Protein AF-A0A945XCT1-F1 (afdb_monomer_lite)

Structure (mmCIF, N/CA/C/O backbone):
data_AF-A0A945XCT1-F1
#
_entry.id   AF-A0A945XCT1-F1
#
loop_
_atom_site.group_PDB
_atom_site.id
_atom_site.type_symbol
_atom_site.label_atom_id
_atom_site.label_alt_id
_atom_site.label_comp_id
_atom_site.label_asym_id
_atom_site.label_entity_id
_atom_site.label_seq_id
_atom_site.pdbx_PDB_ins_code
_atom_site.Cartn_x
_atom_site.Cartn_y
_atom_site.Cartn_z
_atom_site.occupancy
_atom_site.B_iso_or_equiv
_atom_site.auth_seq_id
_atom_site.auth_comp_id
_atom_site.auth_asym_id
_atom_site.auth_atom_id
_atom_site.pdbx_PDB_model_num
ATOM 1 N N . MET A 1 1 ? 2.298 -5.948 -19.324 1.00 61.41 1 MET A N 1
ATOM 2 C CA . MET A 1 1 ? 0.971 -5.453 -18.885 1.00 61.41 1 MET A CA 1
ATOM 3 C C . MET A 1 1 ? 0.694 -5.706 -17.402 1.00 61.41 1 MET A C 1
ATOM 5 O O . MET A 1 1 ? 0.351 -4.755 -16.716 1.00 61.41 1 MET A O 1
ATOM 9 N N . ILE A 1 2 ? 0.936 -6.912 -16.868 1.00 74.81 2 ILE A N 1
ATOM 10 C CA . ILE A 1 2 ? 0.732 -7.236 -15.434 1.00 74.81 2 ILE A CA 1
ATOM 11 C C . ILE A 1 2 ? 1.455 -6.281 -14.464 1.00 74.81 2 ILE A C 1
ATOM 13 O O . ILE A 1 2 ? 0.873 -5.882 -13.463 1.00 74.81 2 ILE A O 1
ATOM 17 N N . ARG A 1 3 ? 2.687 -5.850 -14.775 1.00 72.56 3 ARG A N 1
ATOM 18 C CA . ARG A 1 3 ? 3.457 -4.924 -13.918 1.00 72.56 3 ARG A CA 1
ATOM 19 C C . ARG A 1 3 ? 2.718 -3.611 -13.634 1.00 72.56 3 ARG A C 1
ATOM 21 O O . ARG A 1 3 ? 2.715 -3.160 -12.500 1.00 72.56 3 ARG A O 1
ATOM 28 N N . LEU A 1 4 ? 2.050 -3.040 -14.636 1.00 73.81 4 LEU A N 1
ATOM 29 C CA . LEU A 1 4 ? 1.295 -1.790 -14.498 1.00 73.81 4 LEU A CA 1
ATOM 30 C C . LEU A 1 4 ? 0.067 -1.978 -13.599 1.00 73.81 4 LEU A C 1
ATOM 32 O O . LEU A 1 4 ? -0.167 -1.171 -12.713 1.00 73.81 4 LEU A O 1
ATOM 36 N N . LEU A 1 5 ? -0.642 -3.096 -13.768 1.00 76.00 5 LEU A N 1
ATOM 37 C CA . LEU A 1 5 ? -1.764 -3.488 -12.911 1.00 76.00 5 LEU A CA 1
ATOM 38 C C . LEU A 1 5 ? -1.339 -3.665 -11.447 1.00 76.00 5 LEU A C 1
ATOM 40 O O . LEU A 1 5 ? -2.032 -3.206 -10.543 1.00 76.00 5 LEU A O 1
ATOM 44 N N . LEU A 1 6 ? -0.186 -4.291 -11.202 1.00 80.88 6 LEU A N 1
ATOM 45 C CA . LEU A 1 6 ? 0.358 -4.445 -9.850 1.00 80.88 6 LEU A CA 1
ATOM 46 C C . LEU A 1 6 ? 0.719 -3.086 -9.235 1.00 80.88 6 LEU A C 1
ATOM 48 O O . LEU A 1 6 ? 0.390 -2.836 -8.079 1.00 80.88 6 LEU A O 1
ATOM 52 N N . LEU A 1 7 ? 1.320 -2.191 -10.023 1.00 82.81 7 LEU A N 1
ATOM 53 C CA . LEU A 1 7 ? 1.688 -0.837 -9.599 1.00 82.81 7 LEU A CA 1
ATOM 54 C C . LEU A 1 7 ? 0.485 0.075 -9.343 1.00 82.81 7 LEU A C 1
ATOM 56 O O . LEU A 1 7 ? 0.651 1.099 -8.694 1.00 82.81 7 LEU A O 1
ATOM 60 N N . THR A 1 8 ? -0.711 -0.273 -9.820 1.00 78.25 8 THR A N 1
ATOM 61 C CA . THR A 1 8 ? -1.924 0.516 -9.570 1.00 78.25 8 THR A CA 1
ATOM 62 C C . THR A 1 8 ? -2.826 -0.093 -8.507 1.00 78.25 8 THR A C 1
ATOM 64 O O . THR A 1 8 ? -3.317 0.613 -7.632 1.00 78.25 8 THR A O 1
ATOM 67 N N . VAL A 1 9 ? -3.032 -1.410 -8.541 1.00 84.81 9 VAL A N 1
ATOM 68 C CA . VAL A 1 9 ? -3.995 -2.096 -7.668 1.00 84.81 9 VAL A CA 1
ATOM 69 C C . VAL A 1 9 ? -3.444 -2.295 -6.258 1.00 84.81 9 VAL A C 1
ATOM 71 O O . VAL A 1 9 ? -4.155 -2.048 -5.285 1.00 84.81 9 VAL A O 1
ATOM 74 N N . ILE A 1 10 ? -2.176 -2.699 -6.124 1.00 87.06 10 ILE A N 1
ATOM 75 C CA . ILE A 1 10 ? -1.562 -2.939 -4.810 1.00 87.06 10 ILE A CA 1
ATOM 76 C C . ILE A 1 10 ? -1.532 -1.662 -3.953 1.00 87.06 10 ILE A C 1
ATOM 78 O O . ILE A 1 10 ? -2.001 -1.721 -2.815 1.00 87.06 10 ILE A O 1
ATOM 82 N N . PRO A 1 11 ? -1.057 -0.503 -4.448 1.00 87.06 11 PRO A N 1
ATOM 83 C CA . PRO A 1 11 ? -1.041 0.712 -3.639 1.00 87.06 11 PRO A CA 1
ATOM 84 C C . PRO A 1 11 ? -2.439 1.246 -3.316 1.00 87.06 11 PRO A C 1
ATOM 86 O O . PRO A 1 11 ? -2.611 1.887 -2.283 1.00 87.06 11 PRO A O 1
ATOM 89 N N . LEU A 1 12 ? -3.447 0.951 -4.143 1.00 87.88 12 LEU A N 1
ATOM 90 C CA . LEU A 1 12 ? -4.830 1.328 -3.856 1.00 87.88 12 LEU A CA 1
ATOM 91 C C . LEU A 1 12 ? -5.438 0.480 -2.727 1.00 87.88 12 LEU A C 1
ATOM 93 O O . LEU A 1 12 ? -6.199 0.998 -1.913 1.00 87.88 12 LEU A O 1
ATOM 97 N N . LEU A 1 13 ? -5.094 -0.811 -2.658 1.00 87.38 13 LEU A N 1
ATOM 98 C CA . LEU A 1 13 ? -5.612 -1.747 -1.654 1.00 87.38 13 LEU A CA 1
ATOM 99 C C . LEU A 1 13 ? -4.820 -1.735 -0.341 1.00 87.38 13 LEU A C 1
ATOM 101 O O . LEU A 1 13 ? -5.407 -1.932 0.723 1.00 87.38 13 LEU A O 1
ATOM 105 N N . LEU A 1 14 ? -3.511 -1.479 -0.390 1.00 90.44 14 LEU A N 1
ATOM 106 C CA . LEU A 1 14 ? -2.618 -1.500 0.775 1.00 90.44 14 LEU A CA 1
ATOM 107 C C . LEU A 1 14 ? -3.127 -0.678 1.975 1.00 90.44 14 LEU A C 1
ATOM 109 O O . LEU A 1 14 ? -3.128 -1.211 3.084 1.00 90.44 14 LEU A O 1
ATOM 113 N N . PRO A 1 15 ? -3.612 0.568 1.806 1.00 89.31 15 PRO A N 1
ATOM 114 C CA . PRO A 1 15 ? -4.130 1.364 2.918 1.00 89.31 15 PRO A CA 1
ATOM 115 C C . PRO A 1 15 ? -5.351 0.727 3.580 1.00 89.31 15 PRO A C 1
ATOM 117 O O . PRO A 1 15 ? -5.492 0.786 4.799 1.00 89.31 15 PRO A O 1
ATOM 120 N N . PHE A 1 16 ? -6.224 0.090 2.794 1.00 88.56 16 PHE A N 1
ATOM 121 C CA . PHE A 1 16 ? -7.405 -0.596 3.315 1.00 88.56 16 PHE A CA 1
ATOM 122 C C . PHE A 1 16 ? -7.031 -1.852 4.085 1.00 88.56 16 PHE A C 1
ATOM 124 O O . PHE A 1 16 ? -7.549 -2.066 5.177 1.00 88.56 16 PHE A O 1
ATOM 131 N N . VAL A 1 17 ? -6.112 -2.652 3.540 1.00 88.81 17 VAL A N 1
ATOM 132 C CA . VAL A 1 17 ? -5.603 -3.852 4.210 1.00 88.81 17 VAL A CA 1
ATOM 133 C C . VAL A 1 17 ? -4.891 -3.467 5.507 1.00 88.81 17 VAL A C 1
ATOM 135 O O . VAL A 1 17 ? -5.192 -4.032 6.554 1.00 88.81 17 VAL A O 1
ATOM 138 N N . GLY A 1 18 ? -4.018 -2.457 5.475 1.00 89.69 18 GLY A N 1
ATOM 139 C CA . GLY A 1 18 ? -3.316 -1.961 6.659 1.00 89.69 18 GLY A CA 1
ATOM 140 C C . GLY A 1 18 ? -4.268 -1.428 7.729 1.00 89.69 18 GLY A C 1
ATOM 141 O O . GLY A 1 18 ? -4.138 -1.783 8.898 1.00 89.69 18 GLY A O 1
ATOM 142 N N . TRP A 1 19 ? -5.274 -0.640 7.336 1.00 88.38 19 TRP A N 1
ATOM 143 C CA . TRP A 1 19 ? -6.311 -0.174 8.257 1.00 88.38 19 TRP A CA 1
ATOM 144 C C . TRP A 1 19 ? -7.113 -1.332 8.858 1.00 88.38 19 TRP A C 1
ATOM 146 O O . TRP A 1 19 ? -7.368 -1.339 10.060 1.00 88.38 19 TRP A O 1
ATOM 156 N N . PHE A 1 20 ? -7.496 -2.316 8.042 1.00 84.81 20 PHE A N 1
ATOM 157 C CA . PHE A 1 20 ? -8.268 -3.470 8.492 1.00 84.81 20 PHE A CA 1
ATOM 158 C C . PHE A 1 20 ? -7.487 -4.301 9.511 1.00 84.81 20 PHE A C 1
ATOM 160 O O . PHE A 1 20 ? -7.996 -4.558 10.599 1.00 84.81 20 PHE A O 1
ATOM 167 N N . VAL A 1 21 ? -6.236 -4.650 9.197 1.00 87.25 21 VAL A N 1
ATOM 168 C CA . VAL A 1 21 ? -5.345 -5.375 10.113 1.00 87.25 21 VAL A CA 1
ATOM 169 C C . VAL A 1 21 ? -5.178 -4.582 11.407 1.00 87.25 21 VAL A C 1
ATOM 171 O O . VAL A 1 21 ? -5.427 -5.112 12.484 1.00 87.25 21 VAL A O 1
ATOM 174 N N . TRP A 1 22 ? -4.862 -3.287 11.319 1.00 85.75 22 TRP A N 1
ATOM 175 C CA . TRP A 1 22 ? -4.744 -2.440 12.505 1.00 85.75 22 TRP A CA 1
ATOM 176 C C . TRP A 1 22 ? -6.008 -2.472 13.370 1.00 85.75 22 TRP A C 1
ATOM 178 O O . TRP A 1 22 ? -5.920 -2.592 14.585 1.00 85.75 22 TRP A O 1
ATOM 188 N N . ARG A 1 23 ? -7.199 -2.408 12.771 1.00 82.31 23 ARG A N 1
ATOM 189 C CA . ARG A 1 23 ? -8.461 -2.388 13.524 1.00 82.31 23 ARG A CA 1
ATOM 190 C C . ARG A 1 23 ? -8.838 -3.721 14.141 1.00 82.31 23 ARG A C 1
ATOM 192 O O . ARG A 1 23 ? -9.338 -3.721 15.260 1.00 82.31 23 ARG A O 1
ATOM 199 N N . VAL A 1 24 ? -8.590 -4.826 13.446 1.00 77.94 24 VAL A N 1
ATOM 200 C CA . VAL A 1 24 ? -8.837 -6.169 13.983 1.00 77.94 24 VAL A CA 1
ATOM 201 C C . VAL A 1 24 ? -7.941 -6.434 15.192 1.00 77.94 24 VAL A C 1
ATOM 203 O O . VAL A 1 24 ? -8.417 -6.959 16.191 1.00 77.94 24 VAL A O 1
ATOM 206 N N . PHE A 1 25 ? -6.671 -6.026 15.134 1.00 79.81 25 PHE A N 1
ATOM 207 C CA . PHE A 1 25 ? -5.705 -6.321 16.195 1.00 79.81 25 PHE A CA 1
ATOM 208 C C . PHE A 1 25 ? -5.593 -5.240 17.284 1.00 79.81 25 PHE A C 1
ATOM 210 O O . PHE A 1 25 ? -5.062 -5.524 18.353 1.00 79.81 25 PHE A O 1
ATOM 217 N N . ALA A 1 26 ? -6.104 -4.023 17.065 1.00 75.56 26 ALA A N 1
ATOM 218 C CA . ALA A 1 26 ? -6.142 -2.975 18.094 1.00 75.56 26 ALA A CA 1
ATOM 219 C C . ALA A 1 26 ? -7.371 -3.060 19.019 1.00 75.56 26 ALA A C 1
ATOM 221 O O . ALA A 1 26 ? -7.400 -2.399 20.058 1.00 75.56 26 ALA A O 1
ATOM 222 N N . GLY A 1 27 ? -8.404 -3.826 18.653 1.00 67.81 27 GLY A N 1
ATOM 223 C CA . GLY A 1 27 ? -9.608 -3.977 19.467 1.00 67.81 27 GLY A CA 1
ATOM 224 C C . GLY A 1 27 ? -9.357 -4.866 20.682 1.00 67.81 27 GLY A C 1
ATOM 225 O O . GLY A 1 27 ? -9.310 -6.084 20.550 1.00 67.81 27 GLY A O 1
ATOM 226 N N . GLN A 1 28 ? -9.232 -4.276 21.872 1.00 66.12 28 GLN A N 1
ATOM 227 C CA . GLN A 1 28 ? -9.311 -5.039 23.119 1.00 66.12 28 GLN A CA 1
ATOM 228 C C . GLN A 1 28 ? -10.785 -5.266 23.495 1.00 66.12 28 GLN A C 1
ATOM 230 O O . GLN A 1 28 ? -11.581 -4.326 23.380 1.00 66.12 28 GLN A O 1
ATOM 235 N N . PRO A 1 29 ? -11.171 -6.480 23.932 1.00 67.44 29 PRO A N 1
ATOM 236 C CA . PRO A 1 29 ? -12.513 -6.728 24.443 1.00 67.44 29 PRO A CA 1
ATOM 237 C C . PRO A 1 29 ? -12.763 -5.832 25.658 1.00 67.44 29 PRO A C 1
ATOM 239 O O . PRO A 1 29 ? -11.920 -5.728 26.552 1.00 67.44 29 PRO A O 1
ATOM 242 N N . LYS A 1 30 ? -13.911 -5.151 25.674 1.00 70.69 30 LYS A N 1
ATOM 243 C CA . LYS A 1 30 ? -14.325 -4.337 26.818 1.00 70.69 30 LYS A CA 1
ATOM 244 C C . LYS A 1 30 ? -15.180 -5.206 27.726 1.00 70.69 30 LYS A C 1
ATOM 246 O O . LYS A 1 30 ? -16.112 -5.854 27.260 1.00 70.69 30 LYS A O 1
ATOM 251 N N . ILE A 1 31 ? -14.853 -5.216 29.011 1.00 75.62 31 ILE A N 1
ATOM 252 C CA . ILE A 1 31 ? -15.692 -5.851 30.026 1.00 75.62 31 ILE A CA 1
ATOM 253 C C . ILE A 1 31 ? -16.767 -4.836 30.404 1.00 75.62 31 ILE A C 1
ATOM 255 O O . ILE A 1 31 ? -16.435 -3.698 30.746 1.00 75.62 31 ILE A O 1
ATOM 259 N N . ASP A 1 32 ? -18.035 -5.227 30.310 1.00 76.38 32 ASP A N 1
ATOM 260 C CA . ASP A 1 32 ? -19.135 -4.411 30.812 1.00 76.38 32 ASP A CA 1
ATOM 261 C C . ASP A 1 32 ? -19.053 -4.353 32.351 1.00 76.38 32 ASP A C 1
ATOM 263 O O . ASP A 1 32 ? -19.136 -5.393 33.010 1.00 76.38 32 ASP A O 1
ATOM 267 N N . PRO A 1 33 ? -18.883 -3.163 32.955 1.00 76.06 33 PRO A N 1
ATOM 268 C CA . PRO A 1 33 ? -18.769 -3.026 34.402 1.00 76.06 33 PRO A CA 1
ATOM 269 C C . PRO A 1 33 ? -20.056 -3.376 35.167 1.00 76.06 33 PRO A C 1
ATOM 271 O O . PRO A 1 33 ? -19.985 -3.546 36.382 1.00 76.06 33 PRO A O 1
ATOM 274 N N . GLN A 1 34 ? -21.218 -3.462 34.506 1.00 80.88 34 GLN A N 1
ATOM 275 C CA . GLN A 1 34 ? -22.489 -3.808 35.155 1.00 80.88 34 GLN A CA 1
ATOM 276 C C . GLN A 1 34 ? -22.791 -5.309 35.136 1.00 80.88 34 GLN A C 1
ATOM 278 O O . GLN A 1 34 ? -23.312 -5.834 36.118 1.00 80.88 34 GLN A O 1
ATOM 283 N N . THR A 1 35 ? -22.475 -5.999 34.039 1.00 80.12 35 THR A N 1
ATOM 284 C CA . THR A 1 35 ? -22.805 -7.424 33.847 1.00 80.12 35 THR A CA 1
ATOM 285 C C . THR A 1 35 ? -21.597 -8.348 33.986 1.00 80.12 35 THR A C 1
ATOM 287 O O . THR A 1 35 ? -21.764 -9.537 34.239 1.00 80.12 35 THR A O 1
ATOM 290 N N . GLY A 1 36 ? -20.376 -7.817 33.870 1.00 78.75 36 GLY A N 1
ATOM 291 C CA . GLY A 1 36 ? -19.146 -8.611 33.840 1.00 78.75 36 GLY A CA 1
ATOM 292 C C . GLY A 1 36 ? -18.924 -9.349 32.516 1.00 78.75 36 GLY A C 1
ATOM 293 O O . GLY A 1 36 ? -17.919 -10.047 32.372 1.00 78.75 36 GLY A O 1
ATOM 294 N N . ASP A 1 37 ? -19.823 -9.180 31.544 1.00 82.50 37 ASP A N 1
ATOM 295 C CA . ASP A 1 37 ? -19.740 -9.838 30.249 1.00 82.50 37 ASP A CA 1
ATOM 296 C C . ASP A 1 37 ? -18.720 -9.151 29.332 1.00 82.50 37 ASP A C 1
ATOM 298 O O . ASP A 1 37 ? -18.488 -7.938 29.383 1.00 82.50 37 ASP A O 1
ATOM 302 N N . GLN A 1 38 ? -18.095 -9.942 28.457 1.00 75.44 38 GLN A N 1
ATOM 303 C CA . GLN A 1 38 ? -17.236 -9.410 27.403 1.00 75.44 38 GLN A CA 1
ATOM 304 C C . GLN A 1 38 ? -18.097 -8.901 26.252 1.00 75.44 38 GLN A C 1
ATOM 306 O O . GLN A 1 38 ? -18.713 -9.680 25.524 1.00 75.44 38 GLN A O 1
ATOM 311 N N . VAL A 1 39 ? -18.087 -7.587 26.053 1.00 72.12 39 VAL A N 1
ATOM 312 C CA . VAL A 1 39 ? -18.726 -6.960 24.901 1.00 72.12 39 VAL A CA 1
ATOM 313 C C . VAL A 1 39 ? -17.705 -6.914 23.761 1.00 72.12 39 VAL A C 1
ATOM 315 O O . VAL A 1 39 ? -16.570 -6.456 23.965 1.00 72.12 39 VAL A O 1
ATOM 318 N N . PRO A 1 40 ? -18.062 -7.389 22.553 1.00 67.94 40 PRO A N 1
ATOM 319 C CA . PRO A 1 40 ? -17.176 -7.294 21.405 1.00 67.94 40 PRO A CA 1
ATOM 320 C C . PRO A 1 40 ? -16.817 -5.825 21.125 1.00 67.94 40 PRO A C 1
ATOM 322 O O . PRO A 1 40 ? -17.653 -4.935 21.304 1.00 67.94 40 PRO A O 1
ATOM 325 N N . PRO A 1 41 ? -15.575 -5.544 20.699 1.00 65.69 41 PRO A N 1
ATOM 326 C CA . PRO A 1 41 ? -15.160 -4.187 20.387 1.00 65.69 41 PRO A CA 1
ATOM 327 C C . PRO A 1 41 ? -15.995 -3.618 19.233 1.00 65.69 41 PRO A C 1
ATOM 329 O O . PRO A 1 41 ? -16.243 -4.288 18.231 1.00 65.69 41 PRO A O 1
ATOM 332 N N . ASP A 1 42 ? -16.407 -2.358 19.373 1.00 68.06 42 ASP A N 1
ATOM 333 C CA . ASP A 1 42 ? -17.190 -1.655 18.359 1.00 68.06 42 ASP A CA 1
ATOM 334 C C . ASP A 1 42 ? -16.320 -1.389 17.121 1.00 68.06 42 ASP A C 1
ATOM 336 O O . ASP A 1 42 ? -15.402 -0.558 17.128 1.00 68.06 42 ASP A O 1
ATOM 340 N N . PHE A 1 43 ? -16.577 -2.115 16.035 1.00 65.12 43 PHE A N 1
ATOM 341 C CA . PHE A 1 43 ? -15.851 -1.927 14.784 1.00 65.12 43 PHE A CA 1
ATOM 342 C C . PHE A 1 43 ? -16.375 -0.674 14.068 1.00 65.12 43 PHE A C 1
ATOM 344 O O . PHE A 1 43 ? -17.238 -0.760 13.192 1.00 65.12 43 PHE A O 1
ATOM 351 N N . GLU A 1 44 ? -15.861 0.519 14.411 1.00 70.88 44 GLU A N 1
ATOM 352 C CA . GLU A 1 44 ? -16.250 1.731 13.667 1.00 70.88 44 GLU A CA 1
ATOM 353 C C . GLU A 1 44 ? -15.886 1.581 12.181 1.00 70.88 44 GLU A C 1
ATOM 355 O O . GLU A 1 44 ? -14.865 0.981 11.816 1.00 70.88 44 GLU A O 1
ATOM 360 N N . LYS A 1 45 ? -16.726 2.168 11.324 1.00 75.75 45 LYS A N 1
ATOM 361 C CA . LYS A 1 45 ? -16.598 2.100 9.866 1.00 75.75 45 LYS A CA 1
ATOM 362 C C . LYS A 1 45 ? -15.265 2.680 9.389 1.00 75.75 45 LYS A C 1
ATOM 364 O O . LYS A 1 45 ? -14.785 3.694 9.890 1.00 75.75 45 LYS A O 1
ATOM 369 N N . ALA A 1 46 ? -14.718 2.070 8.338 1.00 77.44 46 ALA A N 1
ATOM 370 C CA . ALA A 1 46 ? -13.503 2.549 7.690 1.00 77.44 46 ALA A CA 1
ATOM 371 C C . ALA A 1 46 ? -13.623 4.017 7.244 1.00 77.44 46 ALA A C 1
ATOM 373 O O . ALA A 1 46 ? -14.628 4.368 6.614 1.00 77.44 46 ALA A O 1
ATOM 374 N N . PRO A 1 47 ? -12.598 4.866 7.468 1.00 85.31 47 PRO A N 1
ATOM 375 C CA . PRO A 1 47 ? -12.556 6.232 6.956 1.00 85.31 47 PRO A CA 1
ATOM 376 C C . PRO A 1 47 ? -12.227 6.219 5.454 1.00 85.31 47 PRO A C 1
ATOM 378 O O . PRO A 1 47 ? -11.155 6.646 5.023 1.00 85.31 47 PRO A O 1
ATOM 381 N N . ARG A 1 48 ? -13.164 5.702 4.647 1.00 84.06 48 ARG A N 1
ATOM 382 C CA . ARG A 1 48 ? -12.981 5.370 3.222 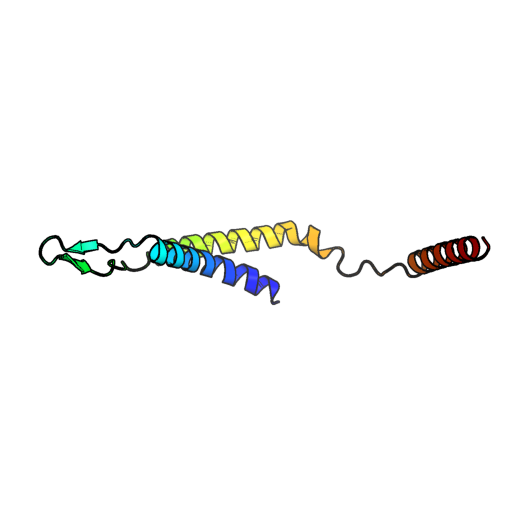1.00 84.06 48 ARG A CA 1
ATOM 383 C C . ARG A 1 48 ? -12.370 6.514 2.414 1.00 84.06 48 ARG A C 1
ATOM 385 O O . ARG A 1 48 ? -11.456 6.268 1.642 1.00 84.06 48 ARG A O 1
ATOM 392 N N . GLY A 1 49 ? -12.816 7.754 2.629 1.00 86.25 49 GLY A N 1
ATOM 393 C CA . GLY A 1 49 ? -12.294 8.921 1.908 1.00 86.25 49 GLY A CA 1
ATOM 394 C C . GLY A 1 49 ? -10.799 9.165 2.145 1.00 86.25 49 GLY A C 1
ATOM 395 O O . GLY A 1 49 ? -10.056 9.395 1.196 1.00 86.25 49 GLY A O 1
ATOM 396 N N . LYS A 1 50 ? -10.334 9.034 3.396 1.00 86.25 50 LYS A N 1
ATOM 397 C CA . LYS A 1 50 ? -8.909 9.184 3.733 1.00 86.25 50 LYS A CA 1
ATOM 398 C C . LYS A 1 50 ? -8.082 8.039 3.144 1.00 86.25 50 LYS A C 1
ATOM 400 O O . LYS A 1 50 ? -7.027 8.286 2.571 1.00 86.25 50 LYS A O 1
ATOM 405 N N . LEU A 1 51 ? -8.586 6.806 3.235 1.00 88.62 51 LEU A N 1
ATOM 406 C CA . LEU A 1 51 ? -7.912 5.620 2.694 1.00 88.62 51 LEU A CA 1
ATOM 407 C C . LEU A 1 51 ? -7.797 5.664 1.165 1.00 88.62 51 LEU A C 1
ATOM 409 O O . LEU A 1 51 ? -6.732 5.360 0.637 1.00 88.62 51 LEU A O 1
ATOM 413 N N . LEU A 1 52 ? -8.846 6.108 0.462 1.00 89.25 52 LEU A N 1
ATOM 414 C CA . LEU A 1 52 ? -8.806 6.318 -0.989 1.00 89.25 52 LEU A CA 1
ATOM 415 C C . LEU A 1 52 ? -7.801 7.401 -1.379 1.00 89.25 52 LEU A C 1
ATOM 417 O O . LEU A 1 52 ? -7.028 7.190 -2.306 1.00 89.25 52 LEU A O 1
ATOM 421 N N . GLY A 1 53 ? -7.780 8.532 -0.667 1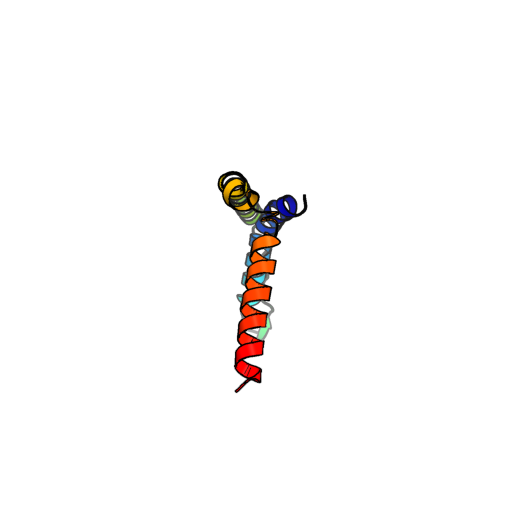.00 91.25 53 GLY A N 1
ATOM 422 C CA . GLY A 1 53 ? -6.815 9.602 -0.930 1.00 91.25 53 GLY A CA 1
ATOM 423 C C . GLY A 1 53 ? -5.368 9.130 -0.772 1.00 91.25 53 GLY A C 1
ATOM 424 O O . GLY A 1 53 ? -4.541 9.369 -1.650 1.00 91.25 53 GLY A O 1
ATOM 425 N N . ILE A 1 54 ? -5.079 8.390 0.304 1.00 91.00 54 ILE A N 1
ATOM 426 C CA . ILE A 1 54 ? -3.759 7.786 0.540 1.00 91.00 54 ILE A CA 1
ATOM 427 C C . ILE A 1 54 ? -3.421 6.772 -0.559 1.00 91.00 54 ILE A C 1
ATOM 429 O O . ILE A 1 54 ? -2.318 6.811 -1.101 1.00 91.00 54 ILE A O 1
ATOM 433 N N . GLY A 1 55 ? -4.362 5.895 -0.920 1.00 89.25 55 GLY A N 1
ATOM 434 C CA . GLY A 1 55 ? -4.156 4.885 -1.960 1.00 89.25 55 GLY A CA 1
ATOM 435 C C . GLY A 1 55 ? -3.902 5.496 -3.335 1.00 89.25 55 GLY A C 1
ATOM 436 O O . GLY A 1 55 ? -3.006 5.058 -4.052 1.00 89.25 55 GLY A O 1
ATOM 437 N N . PHE A 1 56 ? -4.629 6.559 -3.684 1.00 89.81 56 PHE A N 1
ATOM 438 C CA . PHE A 1 56 ? -4.416 7.290 -4.929 1.00 89.81 56 PHE A CA 1
ATOM 439 C C . PHE A 1 56 ? -3.060 8.003 -4.941 1.00 89.81 56 PHE A C 1
ATOM 441 O O . PHE A 1 56 ? -2.328 7.913 -5.925 1.00 89.81 56 PHE A O 1
ATOM 448 N N . GLY A 1 57 ? -2.677 8.647 -3.834 1.00 90.56 57 GLY A N 1
ATOM 449 C CA . GLY A 1 57 ? -1.349 9.247 -3.690 1.00 90.56 57 GLY A CA 1
ATOM 450 C C . GLY A 1 57 ? -0.228 8.217 -3.856 1.00 90.56 57 GLY A C 1
ATOM 451 O O . GLY A 1 57 ? 0.689 8.421 -4.648 1.00 90.56 57 GLY A O 1
ATOM 452 N N . LEU A 1 58 ? -0.340 7.068 -3.183 1.00 90.94 58 LEU A N 1
ATOM 453 C CA . LEU A 1 58 ? 0.594 5.947 -3.318 1.00 90.94 58 LEU A CA 1
ATOM 454 C C . LEU A 1 58 ? 0.667 5.416 -4.750 1.00 90.94 58 LEU A C 1
ATOM 456 O O . LEU A 1 58 ? 1.760 5.130 -5.234 1.00 90.94 58 LEU A O 1
ATOM 460 N N . MET A 1 59 ? -0.468 5.303 -5.441 1.00 90.38 59 MET A N 1
ATOM 461 C CA . MET A 1 59 ? -0.505 4.890 -6.842 1.00 90.38 59 MET A CA 1
ATOM 462 C C . MET A 1 59 ? 0.267 5.869 -7.730 1.00 90.38 59 MET A C 1
ATOM 464 O O . MET A 1 59 ? 1.115 5.451 -8.512 1.00 90.38 59 MET A O 1
ATOM 468 N N . VAL A 1 60 ? 0.013 7.173 -7.599 1.00 90.06 60 VAL A N 1
ATOM 469 C CA . VAL A 1 60 ? 0.711 8.194 -8.396 1.00 90.06 60 VAL A CA 1
ATOM 470 C C . VAL A 1 60 ? 2.214 8.157 -8.125 1.00 90.06 60 VAL A C 1
ATOM 472 O O . VAL A 1 60 ? 3.003 8.193 -9.066 1.00 90.06 60 VAL A O 1
ATOM 475 N N . VAL A 1 61 ? 2.621 8.021 -6.860 1.00 90.25 61 VAL A N 1
ATOM 476 C CA . VAL A 1 61 ? 4.038 7.922 -6.478 1.00 90.25 61 VAL A CA 1
ATOM 477 C C . VAL A 1 61 ? 4.685 6.665 -7.055 1.00 90.25 61 VAL A C 1
ATOM 479 O O . VAL A 1 61 ? 5.751 6.750 -7.654 1.00 90.25 61 VAL A O 1
ATOM 482 N N . THR A 1 62 ? 4.058 5.499 -6.907 1.00 87.31 62 THR A N 1
ATOM 483 C CA . THR A 1 62 ? 4.619 4.221 -7.378 1.00 87.31 62 THR A CA 1
ATOM 484 C C . THR A 1 62 ? 4.691 4.145 -8.900 1.00 87.31 62 THR A C 1
ATOM 486 O O . THR A 1 62 ? 5.722 3.739 -9.433 1.00 87.31 62 THR A O 1
ATOM 489 N N . VAL A 1 63 ? 3.655 4.596 -9.613 1.00 86.94 63 VAL A N 1
ATOM 490 C CA . VAL A 1 63 ? 3.675 4.698 -11.079 1.00 86.94 63 VAL A CA 1
ATOM 491 C C . VAL A 1 63 ? 4.690 5.746 -11.537 1.00 86.94 63 VAL A C 1
ATOM 493 O O . VAL A 1 63 ? 5.462 5.477 -12.453 1.00 86.94 63 VAL A O 1
ATOM 496 N N . GLY A 1 64 ? 4.742 6.912 -10.890 1.00 86.06 64 GLY A N 1
ATOM 497 C CA . GLY A 1 64 ? 5.699 7.971 -11.209 1.00 86.06 64 GLY A CA 1
ATOM 498 C C . GLY A 1 64 ? 7.148 7.519 -11.029 1.00 86.06 64 GLY A C 1
ATOM 499 O O . GLY A 1 64 ? 7.954 7.658 -11.946 1.00 86.06 64 GLY A O 1
ATOM 500 N N . LEU A 1 65 ? 7.467 6.894 -9.892 1.00 86.75 65 LEU A N 1
ATOM 501 C CA . LEU A 1 65 ? 8.774 6.281 -9.648 1.00 86.75 65 LEU A CA 1
ATOM 502 C C . LEU A 1 65 ? 9.078 5.197 -10.680 1.00 86.75 65 LEU A C 1
ATOM 504 O O . LEU A 1 65 ? 10.172 5.174 -11.232 1.00 86.75 65 LEU A O 1
ATOM 508 N N . PHE A 1 66 ? 8.119 4.324 -10.987 1.00 83.75 66 PHE A N 1
ATOM 509 C CA . PHE A 1 66 ? 8.323 3.303 -12.006 1.00 83.75 66 PHE A CA 1
ATOM 510 C C . PHE A 1 66 ? 8.661 3.927 -13.363 1.00 83.75 66 PHE A C 1
ATOM 512 O O . PHE A 1 66 ? 9.651 3.538 -13.965 1.00 83.75 66 PHE A O 1
ATOM 519 N N . LEU A 1 67 ? 7.919 4.934 -13.827 1.00 83.56 67 LEU A N 1
ATOM 520 C CA . LEU A 1 67 ? 8.192 5.591 -15.109 1.00 83.56 67 LEU A CA 1
ATOM 521 C C . LEU A 1 67 ? 9.534 6.334 -15.129 1.00 83.56 67 LEU A C 1
ATOM 523 O O . LEU A 1 67 ? 10.211 6.325 -16.156 1.00 83.56 67 LEU A O 1
ATOM 527 N N . LEU A 1 68 ? 9.935 6.941 -14.009 1.00 85.00 68 LEU A N 1
ATOM 528 C CA . LEU A 1 68 ? 11.224 7.625 -13.890 1.00 85.00 68 LEU A CA 1
ATOM 529 C C . LEU A 1 68 ? 12.394 6.641 -13.851 1.00 85.00 68 LEU A C 1
ATOM 531 O O . LEU A 1 68 ? 13.419 6.893 -14.470 1.00 85.00 68 LEU A O 1
ATOM 535 N N . PHE A 1 69 ? 12.252 5.504 -13.171 1.00 81.06 69 PHE A N 1
ATOM 536 C CA . PHE A 1 69 ? 13.340 4.549 -12.952 1.00 81.06 69 PHE A CA 1
ATOM 537 C C . PHE A 1 69 ? 13.279 3.307 -13.852 1.00 81.06 69 PHE A C 1
ATOM 539 O O . PHE A 1 69 ? 14.213 2.513 -13.825 1.00 81.06 69 PHE A O 1
ATOM 546 N N . GLN A 1 70 ? 12.257 3.143 -14.701 1.00 75.25 70 GLN A N 1
ATOM 547 C CA . GLN A 1 70 ? 12.091 1.948 -15.549 1.00 75.25 70 GLN A CA 1
ATOM 548 C C . GLN A 1 70 ? 13.299 1.676 -16.448 1.00 75.25 70 GLN A C 1
ATOM 550 O O . GLN A 1 70 ? 13.655 0.518 -16.625 1.00 75.25 70 GLN A O 1
ATOM 555 N N . HIS A 1 71 ? 13.958 2.719 -16.961 1.00 66.50 71 HIS A N 1
ATOM 556 C CA . HIS A 1 71 ? 15.159 2.611 -17.793 1.00 66.50 71 HIS A CA 1
ATOM 557 C C . HIS A 1 71 ? 16.294 1.837 -17.093 1.00 66.50 71 HIS A C 1
ATOM 559 O O . HIS A 1 71 ? 16.917 0.980 -17.703 1.00 66.50 71 HIS A O 1
ATOM 565 N N . LYS A 1 72 ? 16.466 2.000 -15.771 1.00 65.44 72 LYS A N 1
ATOM 566 C CA . LYS A 1 72 ? 17.445 1.237 -14.968 1.00 65.44 72 LYS A CA 1
ATOM 567 C C . LYS A 1 72 ? 17.166 -0.270 -14.925 1.00 65.44 72 LYS A C 1
ATOM 569 O O . LYS A 1 72 ? 18.071 -1.041 -14.634 1.00 65.44 72 LYS A O 1
ATOM 574 N N . PHE A 1 73 ? 15.921 -0.682 -15.157 1.00 61.19 73 PHE A N 1
ATOM 575 C CA . PHE A 1 73 ? 15.483 -2.079 -15.078 1.00 61.19 73 PHE A CA 1
ATOM 576 C C . PHE A 1 73 ? 15.159 -2.689 -16.449 1.00 61.19 73 PHE A C 1
ATOM 578 O O . PHE A 1 73 ? 14.989 -3.902 -16.549 1.00 61.19 73 PHE A O 1
ATOM 585 N N . ALA A 1 74 ? 15.023 -1.863 -17.488 1.00 58.22 74 ALA A N 1
ATOM 586 C CA . ALA A 1 74 ? 14.637 -2.276 -18.833 1.00 58.22 74 ALA A CA 1
ATOM 587 C C . ALA A 1 74 ? 15.832 -2.592 -19.745 1.00 58.22 74 ALA A C 1
ATOM 589 O O . ALA A 1 74 ? 15.619 -3.223 -20.776 1.00 58.22 74 ALA A O 1
ATOM 590 N N . ASP A 1 75 ? 17.055 -2.213 -19.361 1.00 56.12 75 ASP A N 1
ATOM 591 C CA . ASP A 1 75 ? 18.225 -2.313 -20.242 1.00 56.12 75 ASP A CA 1
ATOM 592 C C . ASP A 1 75 ? 18.945 -3.676 -20.239 1.00 56.12 75 ASP A C 1
ATOM 594 O O . ASP A 1 75 ? 19.840 -3.876 -21.052 1.00 56.12 75 ASP A O 1
ATOM 598 N N . GLU A 1 76 ? 18.548 -4.669 -19.431 1.00 60.75 76 GLU A N 1
ATOM 599 C CA . GLU A 1 76 ? 19.129 -6.027 -19.542 1.00 60.75 76 GLU A CA 1
ATOM 600 C C . GLU A 1 76 ? 18.103 -7.178 -19.414 1.00 60.75 76 GLU A C 1
ATOM 602 O O . GLU A 1 76 ? 18.226 -8.020 -18.526 1.00 60.75 76 GLU A O 1
ATOM 607 N N . PRO A 1 77 ? 17.083 -7.300 -20.289 1.00 54.22 77 PRO A N 1
ATOM 608 C CA . PRO A 1 77 ? 16.216 -8.478 -20.283 1.00 54.22 77 PRO A CA 1
ATOM 609 C C . PRO A 1 77 ? 16.874 -9.686 -20.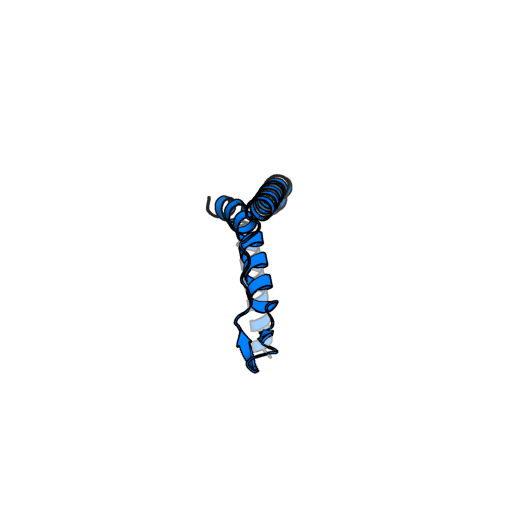971 1.00 54.22 77 PRO A C 1
ATOM 611 O O . PRO A 1 77 ? 16.467 -10.817 -20.731 1.00 54.22 77 PRO A O 1
ATOM 614 N N . TYR A 1 78 ? 17.905 -9.457 -21.788 1.00 52.66 78 TYR A N 1
ATOM 615 C CA . TYR A 1 78 ? 18.720 -10.492 -22.415 1.00 52.66 78 TYR A CA 1
ATOM 616 C C . TYR A 1 78 ? 20.169 -10.015 -22.486 1.00 52.66 78 TYR A C 1
ATOM 618 O O . TYR A 1 78 ? 20.659 -9.638 -23.549 1.00 52.66 78 TYR A O 1
ATOM 626 N N . LYS A 1 79 ? 20.897 -10.073 -21.365 1.00 54.94 79 LYS A N 1
ATOM 627 C CA . LYS A 1 79 ? 22.330 -10.349 -21.487 1.00 54.94 79 LYS A CA 1
ATOM 628 C C . LYS A 1 79 ? 22.391 -11.765 -22.041 1.00 54.94 79 LYS A C 1
ATOM 630 O O . LYS A 1 79 ? 22.222 -12.730 -21.298 1.00 54.94 79 LYS A O 1
ATOM 635 N N . GLY A 1 80 ? 22.448 -11.876 -23.370 1.00 59.66 80 GLY A N 1
ATOM 636 C CA . GLY A 1 80 ? 22.673 -13.152 -24.026 1.00 59.66 80 GLY A CA 1
ATOM 637 C C . GLY A 1 80 ? 23.861 -13.773 -23.318 1.00 59.66 80 GLY A C 1
ATOM 638 O O . GLY A 1 80 ? 24.893 -13.116 -23.187 1.00 59.66 80 GLY A O 1
ATOM 639 N N . ILE A 1 81 ? 23.667 -14.966 -22.760 1.00 59.09 81 ILE A N 1
ATOM 640 C CA . ILE A 1 81 ? 24.775 -15.745 -22.230 1.00 59.09 81 ILE A CA 1
ATOM 641 C C . ILE A 1 81 ? 25.809 -15.759 -23.351 1.00 59.09 81 ILE A C 1
ATOM 643 O O . ILE A 1 81 ? 25.511 -16.257 -24.439 1.00 59.09 81 ILE A O 1
ATOM 647 N N . ASP A 1 82 ? 26.961 -15.126 -23.130 1.00 72.00 82 ASP A N 1
ATOM 648 C CA . ASP A 1 82 ? 28.016 -15.138 -24.128 1.00 72.00 82 ASP A CA 1
ATOM 649 C C . ASP A 1 82 ? 28.504 -16.580 -24.191 1.00 72.00 82 ASP A C 1
ATOM 651 O O . ASP A 1 82 ? 29.214 -17.060 -23.305 1.00 72.00 82 ASP A O 1
ATOM 655 N N . ALA A 1 83 ? 28.021 -17.306 -25.199 1.00 72.94 83 ALA A N 1
ATOM 656 C CA . ALA A 1 83 ? 28.306 -18.720 -25.367 1.00 72.94 83 ALA A CA 1
ATOM 657 C C . ALA A 1 83 ? 29.820 -18.965 -25.391 1.00 72.94 83 ALA A C 1
ATOM 659 O O . ALA A 1 83 ? 30.264 -19.997 -24.901 1.00 72.94 83 ALA A O 1
ATOM 660 N N . LYS A 1 84 ? 30.609 -17.983 -25.857 1.00 75.62 84 LYS A N 1
ATOM 661 C CA . LYS A 1 84 ? 32.072 -18.056 -25.852 1.00 75.62 84 LYS A CA 1
ATOM 662 C C . LYS A 1 84 ? 32.663 -17.985 -24.450 1.00 75.62 84 LYS A C 1
ATOM 664 O O . LYS A 1 84 ? 33.627 -18.688 -24.168 1.00 75.62 84 LYS A O 1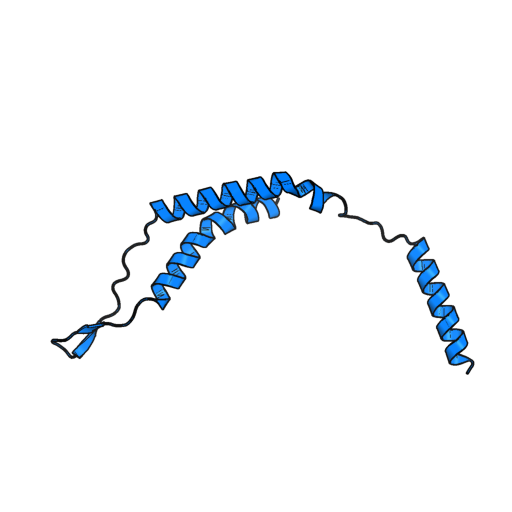
ATOM 669 N N . GLU A 1 85 ? 32.100 -17.157 -23.575 1.00 79.75 85 GLU A N 1
ATOM 670 C CA . GLU A 1 85 ? 32.568 -17.041 -22.191 1.00 79.75 85 GLU A CA 1
ATOM 671 C C . GLU A 1 85 ? 32.242 -18.320 -21.404 1.00 79.75 85 GLU A C 1
ATOM 673 O O . GLU A 1 85 ? 33.094 -18.833 -20.682 1.00 79.75 85 GLU A O 1
ATOM 678 N N . ILE A 1 86 ? 31.053 -18.900 -21.610 1.00 80.25 86 ILE A N 1
ATOM 679 C CA . ILE A 1 86 ? 30.686 -20.183 -20.988 1.00 80.25 86 ILE A CA 1
ATOM 680 C C . ILE A 1 86 ? 31.520 -21.342 -21.534 1.00 80.25 86 ILE A C 1
ATOM 682 O O . ILE A 1 86 ? 31.964 -22.185 -20.757 1.00 80.25 86 ILE A O 1
ATOM 686 N N . GLU A 1 87 ? 31.766 -21.393 -22.842 1.00 81.50 87 GLU A N 1
ATOM 687 C CA . GLU A 1 87 ? 32.600 -22.434 -23.450 1.00 81.50 87 GLU A CA 1
ATOM 688 C C . GLU A 1 87 ? 34.035 -22.375 -22.910 1.00 81.50 87 GLU A C 1
ATOM 690 O O . GLU A 1 87 ? 34.595 -23.399 -22.516 1.00 81.50 87 GLU A O 1
ATOM 695 N N . ARG A 1 88 ? 34.590 -21.166 -22.758 1.00 85.56 88 ARG A N 1
ATOM 696 C CA . ARG A 1 88 ? 35.919 -20.977 -22.172 1.00 85.56 88 ARG A CA 1
ATOM 697 C C . ARG A 1 88 ? 35.976 -21.395 -20.701 1.00 85.56 88 ARG A C 1
ATOM 699 O O . ARG A 1 88 ? 36.918 -22.079 -20.305 1.00 85.56 88 ARG A O 1
ATOM 706 N N . GLN A 1 89 ? 34.976 -21.029 -19.898 1.00 85.88 89 GLN A N 1
ATOM 707 C CA . GLN A 1 89 ? 34.905 -21.446 -18.492 1.00 85.88 89 GLN A CA 1
ATOM 708 C C . GLN A 1 89 ? 34.772 -22.968 -18.356 1.00 85.88 89 GLN A C 1
ATOM 710 O O . GLN A 1 89 ? 35.441 -23.570 -17.515 1.00 85.88 89 GLN A O 1
ATOM 715 N N . LEU A 1 90 ? 33.977 -23.601 -19.222 1.00 87.12 90 LEU A N 1
ATOM 716 C CA . LEU A 1 90 ? 33.795 -25.050 -19.231 1.00 87.12 90 LEU A CA 1
ATOM 717 C C . LEU A 1 90 ? 35.089 -25.790 -19.600 1.00 87.12 90 LEU A C 1
ATOM 719 O O . LEU A 1 90 ? 35.399 -26.830 -19.014 1.00 87.12 90 LEU A O 1
ATOM 723 N N . ASP A 1 91 ? 35.857 -25.268 -20.554 1.00 88.69 91 ASP A N 1
ATOM 724 C CA . ASP A 1 91 ? 37.137 -25.857 -20.944 1.00 88.69 91 ASP A CA 1
ATOM 725 C C . ASP A 1 91 ? 38.218 -25.665 -19.872 1.00 88.69 91 ASP A C 1
ATOM 727 O O . ASP A 1 91 ? 38.957 -26.609 -19.570 1.00 88.69 91 ASP A O 1
ATOM 731 N N . GLU A 1 92 ? 38.275 -24.496 -19.226 1.00 88.62 92 GLU A N 1
ATOM 732 C CA . GLU A 1 92 ? 39.150 -24.264 -18.071 1.00 88.62 92 GLU A CA 1
ATOM 733 C C . GLU A 1 92 ? 38.821 -25.228 -16.914 1.00 88.62 92 GLU A C 1
ATOM 735 O O . GLU A 1 92 ? 39.726 -25.814 -16.310 1.00 88.62 92 GLU A O 1
ATOM 740 N N . GLU A 1 93 ? 37.537 -25.461 -16.632 1.00 88.56 93 GLU A N 1
ATOM 741 C CA . GLU A 1 93 ? 37.092 -26.384 -15.585 1.00 88.56 93 GLU A CA 1
ATOM 742 C C . GLU A 1 93 ? 37.403 -27.850 -15.928 1.00 88.56 93 GLU A C 1
ATOM 744 O O . GLU A 1 93 ? 37.951 -28.582 -15.097 1.00 88.56 93 GLU A O 1
ATOM 749 N N . LYS A 1 94 ? 37.177 -28.277 -17.179 1.00 88.38 94 LYS A N 1
ATOM 750 C CA . LYS A 1 94 ? 37.577 -29.614 -17.658 1.00 88.38 94 LYS A CA 1
ATOM 751 C C . LYS A 1 94 ? 39.078 -29.848 -17.523 1.00 88.38 94 LYS A C 1
ATOM 753 O O . LYS A 1 94 ? 39.494 -30.946 -17.145 1.00 88.38 94 LYS A O 1
ATOM 758 N N . MET A 1 95 ? 39.900 -28.846 -17.831 1.00 85.94 95 MET A N 1
ATOM 759 C CA . MET A 1 95 ? 41.355 -28.948 -17.696 1.00 85.94 95 MET A 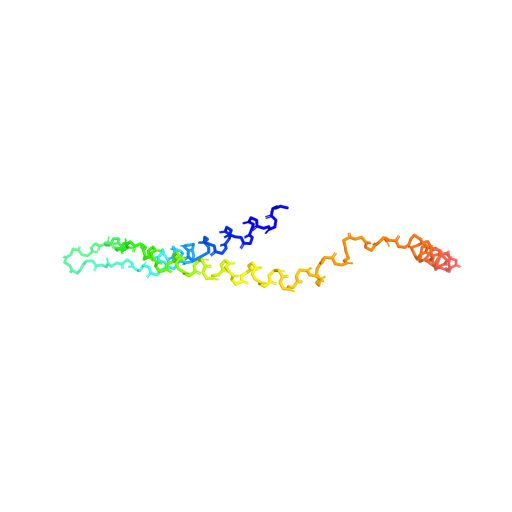CA 1
ATOM 760 C C . MET A 1 95 ? 41.779 -29.082 -16.230 1.00 85.94 95 MET A C 1
ATOM 762 O O . MET A 1 95 ? 42.632 -29.917 -15.922 1.00 85.94 95 MET A O 1
ATOM 766 N N . ARG A 1 96 ? 41.141 -28.346 -15.310 1.00 87.12 96 ARG A N 1
ATOM 767 C CA . ARG A 1 96 ? 41.377 -28.489 -13.862 1.00 87.12 96 ARG A CA 1
ATOM 768 C C . ARG A 1 96 ? 40.990 -29.874 -13.346 1.00 87.12 96 ARG A C 1
ATOM 770 O O . ARG A 1 96 ? 41.783 -30.496 -12.645 1.00 87.12 96 ARG A O 1
ATOM 777 N N . LEU A 1 97 ? 39.826 -30.392 -13.741 1.00 86.31 97 LEU A N 1
ATOM 778 C CA . LEU A 1 97 ? 39.375 -31.733 -13.349 1.00 86.31 97 LEU A CA 1
ATOM 779 C C . LEU A 1 97 ? 40.313 -32.832 -13.868 1.00 86.31 97 LEU A C 1
ATOM 781 O O . LEU A 1 97 ? 40.612 -33.783 -13.149 1.00 86.31 97 LEU A O 1
ATOM 785 N N . ARG A 1 98 ? 40.837 -32.690 -15.093 1.00 82.69 98 ARG A N 1
ATOM 786 C CA . ARG A 1 98 ? 41.851 -33.613 -15.633 1.00 82.69 98 ARG A CA 1
ATOM 787 C C . ARG A 1 98 ? 43.146 -33.590 -14.824 1.00 82.69 98 ARG A C 1
ATOM 789 O O . ARG A 1 98 ? 43.704 -34.650 -14.574 1.00 82.69 98 ARG A O 1
ATOM 796 N N . GLN A 1 99 ? 43.602 -32.415 -14.395 1.00 79.88 99 GLN A N 1
ATOM 797 C CA . GLN A 1 99 ? 44.791 -32.292 -13.545 1.00 79.88 99 GLN A CA 1
ATOM 798 C C . GLN A 1 99 ? 44.566 -32.853 -12.135 1.00 79.88 99 GLN A C 1
ATOM 800 O O . GLN A 1 99 ? 45.495 -33.390 -11.539 1.00 79.88 99 GLN A O 1
ATOM 805 N N . GLN A 1 100 ? 43.345 -32.754 -11.606 1.00 80.56 100 GLN A N 1
ATOM 806 C CA . GLN A 1 100 ? 42.992 -33.302 -10.297 1.00 80.56 100 GLN A CA 1
ATOM 807 C C . GLN A 1 100 ? 42.867 -34.832 -10.316 1.00 80.56 100 GLN A C 1
ATOM 809 O O . GLN A 1 100 ? 43.305 -35.469 -9.370 1.00 80.56 100 GLN A O 1
ATOM 814 N N . ASN A 1 101 ? 42.346 -35.417 -11.401 1.00 72.75 101 ASN A N 1
ATOM 815 C CA . ASN A 1 101 ? 42.225 -36.872 -11.574 1.00 72.75 101 ASN A CA 1
ATOM 816 C C . ASN A 1 101 ? 43.535 -37.568 -12.001 1.00 72.75 101 ASN A C 1
ATOM 818 O O . ASN A 1 101 ? 43.573 -38.793 -12.079 1.00 72.75 101 ASN A O 1
ATOM 822 N N . GLN A 1 102 ? 44.580 -36.806 -12.343 1.00 64.38 102 GLN A N 1
ATOM 823 C CA . GLN A 1 102 ? 45.924 -37.323 -12.646 1.00 64.38 102 GLN A CA 1
ATOM 824 C C . GLN A 1 102 ? 46.874 -37.303 -11.436 1.00 64.38 102 GLN A C 1
ATOM 826 O O . GLN A 1 102 ? 48.016 -37.746 -11.561 1.00 64.38 102 GLN A O 1
ATOM 831 N N . LYS A 1 103 ? 46.422 -36.787 -10.289 1.00 53.59 103 LYS A N 1
ATOM 832 C CA . LYS A 1 103 ? 47.081 -36.952 -8.988 1.00 53.59 103 LYS A CA 1
ATOM 833 C C . LYS A 1 103 ? 46.433 -38.094 -8.221 1.00 53.59 103 LYS A C 1
ATOM 835 O O . LYS A 1 103 ? 47.179 -38.740 -7.457 1.00 53.59 103 LYS A O 1
#

Radius of gyration: 28.52 Å; chains: 1; bounding b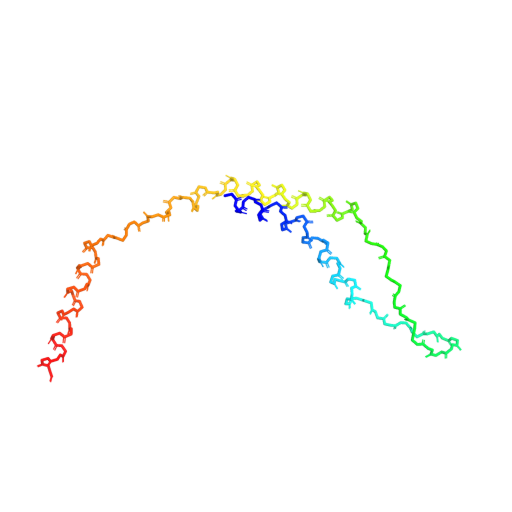ox: 70×47×61 Å

Foldseek 3Di:
DVVLVCLQVVLLCVLVVVVVVCQVVVWDFDQDPPPRDTDGGDRDDDPNVVSNVRSVVSSCVSVVCCVVCVVVVVPPPDPPPPVVVVVVVVVVVVVVVVVVVVD

pLDDT: mean 78.74, std 10.34, range [52.66, 91.25]

Sequence (103 aa):
MIRLLLLTVIPLLLPFVGWFVWRVFAGQPKIDPQTGDQVPPDFEKAPRGKLLGIGFGLMVVTVGLFLLFQHKFADEPYKGIDAKEIERQLDEEKMRLRQQNQK

Secondary structure (DSSP, 8-state):
-HHHHHHHHHHHHHHHHHHHHHHHHH-PPEEPTTT--EEPP--PPP-HHHHHHHHHHHHHHHHHHHHHHHHHHHS-S-----HHHHHHHHHHHHHHHHHHHT-